Protein AF-A0A800IP31-F1 (afdb_monomer)

pLDDT: mean 86.4, std 21.69, range [29.77, 98.88]

Radius of gyration: 17.68 Å; Cα contacts (8 Å, |Δi|>4): 154; chains: 1; bounding box: 31×52×40 Å

Secondary structure (DSSP, 8-state):
-HHHHHHHHHHHHT-HHHHHHHHHHHHHHHT-TT--EETTEEHHHHHHHHHHHHHHHHHHHTT-HHHHHHHHHHHHHHHHTSPP-SS-S--S-HHHHHHHHHHHTT-HHHHHHHHHHHHHTTSSSS-S---------------

Nearest PDB structures (foldseek):
  1qz2-assembly1_C  TM=7.560E-01  e=1.000E-01  Homo sapiens
  8ffw-assembly1_D  TM=7.436E-01  e=1.223E-01  Homo sapiens
  1p5q-assembly1_A  TM=7.547E-01  e=1.574E-01  Homo sapiens
  1kt0-assembly1_A  TM=7.275E-01  e=3.186E-01  Homo sapiens
  4ynw-assembly2_B  TM=4.693E-01  e=4.534E-01  Thermochaetoides thermophila DSM 1495

Mean predicted aligned error: 8.22 Å

Solvent-accessible surface area (backbone atoms only — not comparable to full-atom values): 8203 Å² total; per-residue (Å²): 108,70,41,48,56,52,18,48,52,28,32,74,73,63,40,57,69,63,16,49,55,24,47,54,60,29,45,59,52,28,69,35,89,83,60,60,59,49,84,95,39,56,31,26,63,54,34,42,31,44,37,24,43,45,53,10,54,42,28,43,70,71,65,40,42,70,61,10,49,51,29,20,52,51,21,34,53,52,56,72,66,51,78,91,52,97,72,57,88,69,84,73,68,47,55,59,53,36,24,54,50,27,48,78,61,74,33,55,71,62,17,50,53,48,51,49,56,67,63,46,79,81,65,89,88,70,83,93,76,76,81,85,76,83,78,84,77,86,80,87,78,89,129

Sequence (143 aa):
MWHYASGIAWTALGCVDEAGGQLSQLEDIAHNDNLGRLGFVPANDVMKIAYRVLAGELAAKQKAYDEAITHLKEAVNLQDNLPYVETPPWYYPTRQSLGAVLLKAEKPGEADAVYRKDLTVTGSSLGDNRHPRRVMAISWRID

Structure (mmCIF, N/CA/C/O backbone):
data_AF-A0A800IP31-F1
#
_entry.id   AF-A0A800IP31-F1
#
loop_
_atom_site.group_PDB
_atom_site.id
_atom_site.type_symbol
_atom_site.label_atom_id
_atom_site.label_alt_id
_atom_site.label_comp_id
_atom_site.label_asym_id
_atom_site.label_entity_id
_atom_site.label_seq_id
_atom_site.pdbx_PDB_ins_code
_atom_site.Cartn_x
_atom_site.Cartn_y
_atom_site.Cartn_z
_atom_site.occupancy
_atom_site.B_iso_or_equiv
_atom_site.auth_seq_id
_atom_site.auth_comp_id
_atom_site.auth_asym_id
_atom_site.auth_atom_id
_atom_site.pdbx_PDB_model_num
ATOM 1 N N . MET A 1 1 ? 13.039 3.074 -4.086 1.00 93.62 1 MET A N 1
ATOM 2 C CA . MET A 1 1 ? 13.117 2.165 -2.913 1.00 93.62 1 MET A CA 1
ATOM 3 C C . MET A 1 1 ? 13.392 2.857 -1.581 1.00 93.62 1 MET A C 1
ATOM 5 O O . MET A 1 1 ? 12.710 2.510 -0.629 1.00 93.62 1 MET A O 1
ATOM 9 N N . TRP A 1 2 ? 14.312 3.828 -1.477 1.00 97.19 2 TRP A N 1
ATOM 10 C CA . TRP A 1 2 ? 14.521 4.572 -0.218 1.00 97.19 2 TRP A CA 1
ATOM 11 C C . TRP A 1 2 ? 13.230 5.204 0.331 1.00 97.19 2 TRP A C 1
ATOM 13 O O . TRP A 1 2 ? 12.883 4.968 1.482 1.00 97.19 2 TRP A O 1
ATOM 23 N N . HIS A 1 3 ? 12.476 5.921 -0.511 1.00 98.25 3 HIS A N 1
ATOM 24 C CA . HIS A 1 3 ? 11.195 6.524 -0.117 1.00 98.25 3 HIS A CA 1
ATOM 25 C C . HIS A 1 3 ? 10.168 5.493 0.364 1.00 98.25 3 HIS A C 1
ATOM 27 O O . HIS A 1 3 ? 9.513 5.713 1.373 1.00 98.25 3 HIS A O 1
ATOM 33 N N . TYR A 1 4 ? 10.091 4.328 -0.285 1.00 98.44 4 TYR A N 1
ATOM 34 C CA . TYR A 1 4 ? 9.240 3.229 0.175 1.00 98.44 4 TYR A CA 1
ATOM 35 C C . TYR A 1 4 ? 9.623 2.759 1.585 1.00 98.44 4 TYR A C 1
ATOM 37 O O . TYR A 1 4 ? 8.783 2.759 2.479 1.00 98.44 4 TYR A O 1
ATOM 45 N N . ALA A 1 5 ? 10.894 2.410 1.808 1.00 98.19 5 ALA A N 1
ATOM 46 C CA . ALA A 1 5 ? 11.349 1.918 3.109 1.00 98.19 5 ALA A CA 1
ATOM 47 C C . ALA A 1 5 ? 11.156 2.966 4.220 1.00 98.19 5 ALA A C 1
ATOM 49 O O . ALA A 1 5 ? 10.641 2.645 5.291 1.00 98.19 5 ALA A O 1
ATOM 50 N N . SER A 1 6 ? 11.507 4.224 3.941 1.00 98.50 6 SER A N 1
ATOM 51 C CA . SER A 1 6 ? 11.307 5.346 4.861 1.00 98.50 6 SER A CA 1
ATOM 52 C C . SER A 1 6 ? 9.827 5.585 5.155 1.00 98.50 6 SER A C 1
ATOM 54 O O . SER A 1 6 ? 9.456 5.766 6.309 1.00 98.50 6 SER A O 1
ATOM 56 N N . GLY A 1 7 ? 8.966 5.542 4.137 1.00 98.69 7 GLY A N 1
ATOM 57 C CA . GLY A 1 7 ? 7.525 5.710 4.301 1.00 98.69 7 GLY A CA 1
ATOM 58 C C . GLY A 1 7 ? 6.907 4.611 5.162 1.00 98.69 7 GLY A C 1
ATOM 59 O O . GLY A 1 7 ? 6.114 4.912 6.052 1.00 98.69 7 GLY A O 1
ATOM 60 N N . ILE A 1 8 ? 7.310 3.351 4.965 1.00 98.50 8 ILE A N 1
ATOM 61 C CA . ILE A 1 8 ? 6.863 2.231 5.808 1.00 98.50 8 ILE A CA 1
ATOM 62 C C . ILE A 1 8 ? 7.306 2.442 7.261 1.00 98.50 8 ILE A C 1
ATOM 64 O O . ILE A 1 8 ? 6.508 2.251 8.179 1.00 98.50 8 ILE A O 1
ATOM 68 N N . ALA A 1 9 ? 8.547 2.886 7.481 1.00 98.50 9 ALA A N 1
ATOM 69 C CA . ALA A 1 9 ? 9.055 3.166 8.821 1.00 98.50 9 ALA A CA 1
ATOM 70 C C . ALA A 1 9 ? 8.272 4.298 9.513 1.00 98.50 9 ALA A C 1
ATOM 72 O O . ALA A 1 9 ? 7.805 4.120 10.639 1.00 98.50 9 ALA A O 1
ATOM 73 N N . TRP A 1 10 ? 8.054 5.427 8.833 1.00 98.69 10 TRP A N 1
ATOM 74 C CA . TRP A 1 10 ? 7.269 6.541 9.379 1.00 98.69 10 TRP A CA 1
ATOM 75 C C . TRP A 1 10 ? 5.811 6.158 9.642 1.00 98.69 10 TRP A C 1
ATOM 77 O O . TRP A 1 10 ? 5.267 6.475 10.702 1.00 98.69 10 TRP A O 1
ATOM 87 N N . THR A 1 11 ? 5.210 5.374 8.745 1.00 98.50 11 THR A N 1
ATOM 88 C CA . THR A 1 11 ? 3.863 4.815 8.926 1.00 98.50 11 THR A CA 1
ATOM 89 C C . THR A 1 11 ? 3.787 3.955 10.189 1.00 98.50 11 THR A C 1
ATOM 91 O O . THR A 1 11 ? 2.872 4.109 11.004 1.00 98.50 11 THR A O 1
ATOM 94 N N . ALA A 1 12 ? 4.770 3.077 10.407 1.00 97.25 12 ALA A N 1
ATOM 95 C CA . ALA A 1 12 ? 4.829 2.239 11.601 1.00 97.25 12 ALA A CA 1
ATOM 96 C C . ALA A 1 12 ? 4.907 3.083 12.886 1.00 97.25 12 ALA A C 1
ATOM 98 O O . ALA A 1 12 ? 4.165 2.808 13.837 1.00 97.25 12 ALA A O 1
ATOM 99 N N . LEU A 1 13 ? 5.709 4.154 12.874 1.00 98.12 13 LEU A N 1
ATOM 100 C CA . LEU A 1 13 ? 5.854 5.109 13.980 1.00 98.12 13 LEU A CA 1
ATOM 101 C C . LEU A 1 13 ? 4.611 5.988 14.213 1.00 98.12 13 LEU A C 1
ATOM 103 O O . LEU A 1 13 ? 4.453 6.532 15.300 1.00 98.12 13 LEU A O 1
ATOM 107 N N . GLY A 1 14 ? 3.691 6.081 13.247 1.00 97.38 14 GLY A N 1
ATOM 108 C CA . GLY A 1 14 ? 2.517 6.964 13.331 1.00 97.38 14 GLY A CA 1
ATOM 109 C C . GLY A 1 14 ? 2.795 8.418 12.959 1.00 97.38 14 GLY A C 1
ATOM 110 O O . GLY A 1 14 ? 1.943 9.271 13.184 1.00 97.38 14 GLY A O 1
ATOM 111 N N . CYS A 1 15 ? 3.950 8.678 12.356 1.00 98.25 15 CYS A N 1
ATOM 112 C CA . CYS A 1 15 ? 4.340 9.954 11.770 1.00 98.25 15 CYS A CA 1
ATOM 113 C C . CYS A 1 15 ? 3.692 10.083 10.381 1.00 98.25 15 CYS A C 1
ATOM 115 O O . CYS A 1 15 ? 4.304 9.757 9.361 1.00 98.25 15 CYS A O 1
ATOM 117 N N . VAL A 1 16 ? 2.399 10.425 10.359 1.00 97.31 16 VAL A N 1
ATOM 118 C CA . VAL A 1 16 ? 1.563 10.406 9.143 1.00 97.31 16 VAL A CA 1
ATOM 119 C C . VAL A 1 16 ? 2.027 11.442 8.118 1.00 97.31 16 VAL A C 1
ATOM 121 O O . VAL A 1 16 ? 2.075 11.122 6.932 1.00 97.31 16 VAL A O 1
ATOM 124 N N . ASP A 1 17 ? 2.428 12.634 8.558 1.00 98.00 17 ASP A N 1
ATOM 125 C CA . ASP A 1 17 ? 2.858 13.712 7.660 1.00 98.00 17 ASP A CA 1
ATOM 126 C C . ASP A 1 17 ? 4.173 13.353 6.951 1.00 98.00 17 ASP A C 1
ATOM 128 O O . ASP A 1 17 ? 4.290 13.465 5.728 1.00 98.00 17 ASP A O 1
ATOM 132 N N . GLU A 1 18 ? 5.154 12.828 7.690 1.00 98.56 18 GLU A N 1
ATOM 133 C CA . GLU A 1 18 ? 6.426 12.365 7.137 1.00 98.56 18 GLU A CA 1
ATOM 134 C C . GLU A 1 18 ? 6.227 11.179 6.188 1.00 98.56 18 GLU A C 1
ATOM 136 O O . GLU A 1 18 ? 6.844 11.130 5.119 1.00 98.56 18 GLU A O 1
ATOM 141 N N . ALA A 1 19 ? 5.346 10.239 6.546 1.00 98.62 19 ALA A N 1
ATOM 142 C CA . ALA A 1 19 ? 4.981 9.123 5.680 1.00 98.62 19 ALA A CA 1
ATOM 143 C C . ALA A 1 19 ? 4.308 9.603 4.385 1.00 98.62 19 ALA A C 1
ATOM 145 O O . ALA A 1 19 ? 4.665 9.124 3.307 1.00 98.62 19 ALA A O 1
ATOM 146 N N . GLY A 1 20 ? 3.401 10.581 4.471 1.00 98.56 20 GLY A N 1
ATOM 147 C CA . GLY A 1 20 ? 2.750 11.208 3.320 1.00 98.56 20 GLY A CA 1
ATOM 148 C C . GLY A 1 20 ? 3.750 11.894 2.387 1.00 98.56 20 GLY A C 1
ATOM 149 O O . GLY A 1 20 ? 3.692 11.709 1.171 1.00 98.56 20 GLY A O 1
ATOM 150 N N . GLY A 1 21 ? 4.745 12.589 2.947 1.00 98.62 21 GLY A N 1
ATOM 151 C CA . GLY A 1 21 ? 5.844 13.163 2.169 1.00 98.62 21 GLY A CA 1
ATOM 152 C C . GLY A 1 21 ? 6.658 12.105 1.417 1.00 98.62 21 GLY A C 1
ATOM 153 O O . GLY A 1 21 ? 6.975 12.281 0.243 1.00 98.62 21 GLY A O 1
ATOM 154 N N . GLN A 1 22 ? 6.962 10.965 2.051 1.00 98.69 22 GLN A N 1
ATOM 155 C CA . GLN A 1 22 ? 7.627 9.854 1.358 1.00 98.69 22 GLN A CA 1
ATOM 156 C C . GLN A 1 22 ? 6.743 9.221 0.275 1.00 98.69 22 GLN A C 1
ATOM 158 O O . GLN A 1 22 ? 7.261 8.814 -0.766 1.00 98.69 22 GLN A O 1
ATOM 163 N N . LEU A 1 23 ? 5.431 9.134 0.512 1.00 98.75 23 LEU A N 1
ATOM 164 C CA . LEU A 1 23 ? 4.477 8.573 -0.438 1.00 98.75 23 LEU A CA 1
ATOM 165 C C . LEU A 1 23 ? 4.384 9.426 -1.707 1.00 98.75 23 LEU A C 1
ATOM 167 O O . LEU A 1 23 ? 4.454 8.865 -2.796 1.00 98.75 23 LEU A O 1
ATOM 171 N N . SER A 1 24 ? 4.328 10.754 -1.576 1.00 98.50 24 SER A N 1
ATOM 172 C CA . SER A 1 24 ? 4.316 11.678 -2.720 1.00 98.50 24 SER A CA 1
ATOM 173 C C . SER A 1 24 ? 5.581 11.550 -3.578 1.00 98.50 24 SER A C 1
ATOM 175 O O . SER A 1 24 ? 5.486 11.362 -4.787 1.00 98.50 24 SER A O 1
ATOM 177 N N . GLN A 1 25 ? 6.770 11.508 -2.965 1.00 98.38 25 GLN A N 1
ATOM 178 C CA . GLN A 1 25 ? 8.016 11.284 -3.716 1.00 98.38 25 GLN A CA 1
ATOM 179 C C . GLN A 1 25 ? 8.039 9.915 -4.413 1.00 98.38 25 GLN A C 1
ATOM 181 O O . GLN A 1 25 ? 8.619 9.757 -5.487 1.00 98.38 25 GLN A O 1
ATOM 186 N N . LEU A 1 26 ? 7.445 8.892 -3.790 1.00 98.12 26 LEU A N 1
ATOM 187 C CA . LEU A 1 26 ? 7.351 7.559 -4.377 1.00 98.12 26 LEU A CA 1
ATOM 188 C C . LEU A 1 26 ? 6.346 7.507 -5.535 1.00 98.12 26 LEU A C 1
ATOM 190 O O . LEU A 1 26 ? 6.573 6.752 -6.479 1.00 98.12 26 LEU A O 1
ATOM 194 N N . GLU A 1 27 ? 5.278 8.297 -5.479 1.00 97.75 27 GLU A N 1
ATOM 195 C CA . GLU A 1 27 ? 4.279 8.421 -6.540 1.00 97.75 27 GLU A CA 1
ATOM 196 C C . GLU A 1 27 ? 4.890 8.960 -7.833 1.00 97.75 27 GLU A C 1
ATOM 198 O O . GLU A 1 27 ? 4.722 8.343 -8.887 1.00 97.75 27 GLU A O 1
ATOM 203 N N . ASP A 1 28 ? 5.664 10.044 -7.751 1.00 96.81 28 ASP A N 1
ATOM 204 C CA . ASP A 1 28 ? 6.357 10.623 -8.908 1.00 96.81 28 ASP A CA 1
ATOM 205 C C . ASP A 1 28 ? 7.303 9.606 -9.557 1.00 96.81 28 ASP A C 1
ATOM 207 O O . ASP A 1 28 ? 7.375 9.470 -10.781 1.00 96.81 28 ASP A O 1
ATOM 211 N N . ILE A 1 29 ? 8.007 8.829 -8.728 1.00 96.31 29 ILE A N 1
ATOM 212 C CA . ILE A 1 29 ? 8.885 7.754 -9.195 1.00 96.31 29 ILE A CA 1
ATOM 213 C C . ILE A 1 29 ? 8.060 6.639 -9.852 1.00 96.31 29 ILE A C 1
ATOM 215 O O . ILE A 1 29 ? 8.432 6.162 -10.920 1.00 96.31 29 ILE A O 1
ATOM 219 N N . ALA A 1 30 ? 6.943 6.216 -9.258 1.00 95.12 30 ALA A N 1
ATOM 220 C CA . ALA A 1 30 ? 6.103 5.148 -9.802 1.00 95.12 30 ALA A CA 1
ATOM 221 C C . ALA A 1 30 ? 5.467 5.498 -11.162 1.00 95.12 30 ALA A C 1
ATOM 223 O O . ALA A 1 30 ? 5.209 4.591 -11.959 1.00 95.12 30 ALA A O 1
ATOM 224 N N . HIS A 1 31 ? 5.253 6.788 -11.441 1.00 93.50 31 HIS A N 1
ATOM 225 C CA . HIS A 1 31 ? 4.755 7.294 -12.725 1.00 93.50 31 HIS A CA 1
ATOM 226 C C . HIS A 1 31 ? 5.858 7.580 -13.756 1.00 93.50 31 HIS A C 1
ATOM 228 O O . HIS A 1 31 ? 5.559 7.895 -14.907 1.00 93.50 31 HIS A O 1
ATOM 234 N N . ASN A 1 32 ? 7.133 7.454 -13.383 1.00 92.62 32 ASN A N 1
ATOM 235 C CA . ASN A 1 32 ? 8.236 7.600 -14.320 1.00 92.62 32 ASN A CA 1
ATOM 236 C C . ASN A 1 32 ? 8.447 6.300 -15.114 1.00 92.62 32 ASN A C 1
ATOM 238 O O . ASN A 1 32 ? 8.945 5.301 -14.593 1.00 92.62 32 ASN A O 1
ATOM 242 N N . ASP A 1 33 ? 8.127 6.323 -16.407 1.00 87.94 33 ASP A N 1
ATOM 243 C CA . ASP A 1 33 ? 8.288 5.160 -17.290 1.00 87.94 33 ASP A CA 1
ATOM 244 C C . ASP A 1 33 ? 9.742 4.900 -17.731 1.00 87.94 33 ASP A C 1
ATOM 246 O O . ASP A 1 33 ? 10.030 3.879 -18.354 1.00 87.94 33 ASP A O 1
ATOM 250 N N . ASN A 1 34 ? 10.692 5.769 -17.369 1.00 91.50 34 ASN A N 1
ATOM 251 C CA . ASN A 1 34 ? 12.102 5.665 -17.754 1.00 91.50 34 ASN A CA 1
ATOM 252 C C . ASN A 1 34 ? 13.025 5.226 -16.597 1.00 91.50 34 ASN A C 1
ATOM 254 O O . ASN A 1 34 ? 14.140 5.723 -16.445 1.00 91.50 34 ASN A O 1
ATOM 258 N N . LEU A 1 35 ? 12.571 4.289 -15.758 1.00 91.44 35 LEU A N 1
ATOM 259 C CA . LEU A 1 35 ? 13.353 3.755 -14.627 1.00 91.44 35 LEU A CA 1
ATOM 260 C C . LEU A 1 35 ? 14.240 2.548 -14.976 1.00 91.44 35 LEU A C 1
ATOM 262 O O . LEU A 1 35 ? 14.905 1.986 -14.104 1.00 91.44 35 LEU A O 1
ATOM 266 N N . GLY A 1 36 ? 14.255 2.117 -16.237 1.00 93.44 36 GLY A N 1
ATOM 267 C CA . GLY A 1 36 ? 14.976 0.917 -16.650 1.00 93.44 36 GLY A CA 1
ATOM 268 C C . GLY A 1 36 ? 14.328 -0.362 -16.112 1.00 93.44 36 GLY A C 1
ATOM 269 O O . GLY A 1 36 ? 13.107 -0.526 -16.157 1.00 93.44 36 GLY A O 1
ATOM 270 N N . ARG A 1 37 ? 15.146 -1.316 -15.653 1.00 91.62 37 ARG A N 1
ATOM 271 C CA . ARG A 1 37 ? 14.699 -2.678 -15.317 1.00 91.62 37 ARG A CA 1
ATOM 272 C C . ARG A 1 37 ? 15.238 -3.140 -13.970 1.00 91.62 37 ARG A C 1
ATOM 274 O O . ARG A 1 37 ? 16.390 -2.871 -13.640 1.00 91.62 37 ARG A O 1
ATOM 281 N N . LEU A 1 38 ? 14.425 -3.900 -13.240 1.00 87.12 38 LEU A N 1
ATOM 282 C CA . LEU A 1 38 ? 14.842 -4.675 -12.075 1.00 87.12 38 LEU A CA 1
ATOM 283 C C . LEU A 1 38 ? 14.840 -6.156 -12.468 1.00 87.12 38 LEU A C 1
ATOM 285 O O . LEU A 1 38 ? 13.795 -6.801 -12.530 1.00 87.12 38 LEU A O 1
ATOM 289 N N . GLY A 1 39 ? 16.012 -6.686 -12.818 1.00 85.44 39 GLY A N 1
ATOM 290 C CA . GLY A 1 39 ? 16.111 -8.013 -13.428 1.00 85.44 39 GLY A CA 1
ATOM 291 C C . GLY A 1 39 ? 15.333 -8.081 -14.748 1.00 85.44 39 GLY A C 1
ATOM 292 O O . GLY A 1 39 ? 15.613 -7.339 -15.692 1.00 85.44 39 GLY A O 1
ATOM 293 N N . PHE A 1 40 ? 14.337 -8.967 -14.815 1.00 87.00 40 PHE A N 1
ATOM 294 C CA . PHE A 1 40 ? 13.530 -9.200 -16.017 1.00 87.00 40 PHE A CA 1
ATOM 295 C C . PHE A 1 40 ? 12.216 -8.410 -16.062 1.00 87.00 40 PHE A C 1
ATOM 297 O O . PHE A 1 40 ? 11.431 -8.615 -16.988 1.00 87.00 40 PHE A O 1
ATOM 304 N N . VAL A 1 41 ? 11.978 -7.490 -15.124 1.00 90.62 41 VAL A N 1
ATOM 305 C CA . VAL A 1 41 ? 10.776 -6.642 -15.122 1.00 90.62 41 VAL A CA 1
ATOM 306 C C . VAL A 1 41 ? 11.126 -5.165 -15.273 1.00 90.62 41 VAL A C 1
ATOM 308 O O . VAL A 1 41 ? 12.199 -4.742 -14.829 1.00 90.62 41 VAL A O 1
ATOM 311 N N . PRO A 1 42 ? 10.253 -4.360 -15.899 1.00 93.31 42 PRO A N 1
ATOM 312 C CA . PRO A 1 42 ? 10.331 -2.909 -15.803 1.00 93.31 42 PRO A CA 1
ATOM 313 C C . PRO A 1 42 ? 10.378 -2.459 -14.336 1.00 93.31 42 PRO A C 1
ATOM 315 O O . PRO A 1 42 ? 9.628 -2.950 -13.492 1.00 93.31 42 PRO A O 1
ATOM 318 N N . ALA A 1 43 ? 11.288 -1.543 -14.004 1.00 94.81 43 ALA A N 1
ATOM 319 C CA . ALA A 1 43 ? 11.428 -1.084 -12.623 1.00 94.81 43 ALA A CA 1
ATOM 320 C C . ALA A 1 43 ? 10.192 -0.293 -12.149 1.00 94.81 43 ALA A C 1
ATOM 322 O O . ALA A 1 43 ? 9.855 -0.347 -10.966 1.00 94.81 43 ALA A O 1
ATOM 323 N N . ASN A 1 44 ? 9.491 0.390 -13.063 1.00 95.31 44 ASN A N 1
ATOM 324 C CA . ASN A 1 44 ? 8.256 1.124 -12.769 1.00 95.31 44 ASN A CA 1
ATOM 325 C C . ASN A 1 44 ? 7.134 0.200 -12.261 1.00 95.31 44 ASN A C 1
ATOM 327 O O . ASN A 1 44 ? 6.425 0.586 -11.339 1.00 95.31 44 ASN A O 1
ATOM 331 N N . ASP A 1 45 ? 7.013 -1.032 -12.762 1.00 95.00 45 ASP A N 1
ATOM 332 C CA . ASP A 1 45 ? 6.011 -1.995 -12.275 1.00 95.00 45 ASP A CA 1
ATOM 333 C C . ASP A 1 45 ? 6.231 -2.336 -10.796 1.00 95.00 45 ASP A C 1
ATOM 335 O O . ASP A 1 45 ? 5.292 -2.354 -9.998 1.00 95.00 45 ASP A O 1
ATOM 339 N N . VAL A 1 46 ? 7.492 -2.504 -10.393 1.00 96.25 46 VAL A N 1
ATOM 340 C CA . VAL A 1 46 ? 7.863 -2.732 -8.990 1.00 96.25 46 VAL A CA 1
ATOM 341 C C . VAL A 1 46 ? 7.622 -1.478 -8.145 1.00 96.25 46 VAL A C 1
ATOM 343 O O . VAL A 1 46 ? 7.142 -1.578 -7.015 1.00 96.25 46 VAL A O 1
ATOM 346 N N . MET A 1 47 ? 7.909 -0.285 -8.679 1.00 97.69 47 MET A N 1
ATOM 347 C CA . MET A 1 47 ? 7.635 0.971 -7.968 1.00 97.69 47 MET A CA 1
ATOM 348 C C . MET A 1 47 ? 6.132 1.217 -7.782 1.00 97.69 47 MET A C 1
ATOM 350 O O . MET A 1 47 ? 5.736 1.691 -6.719 1.00 97.69 47 MET A O 1
ATOM 354 N N . LYS A 1 48 ? 5.286 0.837 -8.748 1.00 98.00 48 LYS A N 1
ATOM 355 C CA . LYS A 1 48 ? 3.820 0.900 -8.625 1.00 98.00 48 LYS A CA 1
ATOM 356 C C . LYS A 1 48 ? 3.314 0.002 -7.497 1.00 98.00 48 LYS A C 1
ATOM 358 O O . LYS A 1 48 ? 2.474 0.443 -6.716 1.00 98.00 48 LYS A O 1
ATOM 363 N N . ILE A 1 49 ? 3.857 -1.212 -7.355 1.00 98.31 49 ILE A N 1
ATOM 364 C CA . ILE A 1 49 ? 3.543 -2.077 -6.204 1.00 98.31 49 ILE A CA 1
ATOM 365 C C . ILE A 1 49 ? 3.967 -1.389 -4.904 1.00 98.31 49 ILE A C 1
ATOM 367 O O . ILE A 1 49 ? 3.164 -1.288 -3.980 1.00 98.31 49 ILE A O 1
ATOM 371 N N . ALA A 1 50 ? 5.192 -0.859 -4.842 1.00 98.38 50 ALA A N 1
ATOM 372 C CA . ALA A 1 50 ? 5.709 -0.202 -3.643 1.00 98.38 50 ALA A CA 1
ATOM 373 C C . ALA A 1 50 ? 4.855 0.999 -3.206 1.00 98.38 50 ALA A C 1
ATOM 375 O O . ALA A 1 50 ? 4.554 1.139 -2.020 1.00 98.38 50 ALA A O 1
ATOM 376 N N . TYR A 1 51 ? 4.431 1.832 -4.161 1.00 98.69 51 TYR A N 1
ATOM 377 C CA . TYR A 1 51 ? 3.514 2.944 -3.923 1.00 98.69 51 TYR A CA 1
ATOM 378 C C . TYR A 1 51 ? 2.183 2.456 -3.343 1.00 98.69 51 TYR A C 1
ATOM 380 O O . TYR A 1 51 ? 1.771 2.924 -2.284 1.00 98.69 51 TYR A O 1
ATOM 388 N N . ARG A 1 52 ? 1.545 1.465 -3.981 1.00 98.81 52 ARG A N 1
ATOM 389 C CA . ARG A 1 52 ? 0.253 0.932 -3.525 1.00 98.81 52 ARG A CA 1
ATOM 390 C C . ARG A 1 52 ? 0.351 0.284 -2.141 1.00 98.81 52 ARG A C 1
ATOM 392 O O . ARG A 1 52 ? -0.545 0.470 -1.325 1.00 98.81 52 ARG A O 1
ATOM 399 N N . VAL A 1 53 ? 1.442 -0.421 -1.839 1.00 98.81 53 VAL A N 1
ATOM 400 C CA . VAL A 1 53 ? 1.667 -0.976 -0.495 1.00 98.81 53 VAL A CA 1
ATOM 401 C C . VAL A 1 53 ? 1.796 0.131 0.545 1.00 98.81 53 VAL A C 1
ATOM 403 O O . VAL A 1 53 ? 1.101 0.085 1.557 1.00 98.81 53 VAL A O 1
ATOM 406 N N . LEU A 1 54 ? 2.630 1.145 0.297 1.00 98.81 54 LEU A N 1
ATOM 407 C CA . LEU A 1 54 ? 2.804 2.246 1.245 1.00 98.81 54 LEU A CA 1
ATOM 408 C C . LEU A 1 54 ? 1.502 3.033 1.457 1.00 98.81 54 LEU A C 1
ATOM 410 O O . LEU A 1 54 ? 1.141 3.289 2.603 1.00 98.81 54 LEU A O 1
ATOM 414 N N . ALA A 1 55 ? 0.781 3.368 0.384 1.00 98.88 55 ALA A N 1
ATOM 415 C CA . ALA A 1 55 ? -0.510 4.051 0.469 1.00 98.88 55 ALA A CA 1
ATOM 416 C C . ALA A 1 55 ? -1.516 3.245 1.306 1.00 98.88 55 ALA A C 1
ATOM 418 O O . ALA A 1 55 ? -2.169 3.782 2.199 1.00 98.88 55 ALA A O 1
ATOM 419 N N . GLY A 1 56 ? -1.575 1.930 1.076 1.00 98.81 56 GLY A N 1
ATOM 420 C CA . GLY A 1 56 ? -2.435 1.021 1.822 1.00 98.81 56 GLY A CA 1
ATOM 421 C C . GLY A 1 56 ? -2.115 0.951 3.316 1.00 98.81 56 GLY A C 1
ATOM 422 O O . GLY A 1 56 ? -3.010 1.084 4.151 1.00 98.81 56 GLY A O 1
ATOM 423 N N . GLU A 1 57 ? -0.842 0.779 3.670 1.00 98.69 57 GLU A N 1
ATOM 424 C CA . GLU A 1 57 ? -0.393 0.744 5.069 1.00 98.69 57 GLU A CA 1
ATOM 425 C C . GLU A 1 57 ? -0.623 2.094 5.773 1.00 98.69 57 GLU A C 1
ATOM 427 O O . GLU A 1 57 ? -1.068 2.130 6.925 1.00 98.69 57 GLU A O 1
ATOM 432 N N . LEU A 1 58 ? -0.384 3.213 5.079 1.00 98.81 58 LEU A N 1
ATOM 433 C CA . LEU A 1 58 ? -0.599 4.560 5.612 1.00 98.81 58 LEU A CA 1
ATOM 434 C C . LEU A 1 58 ? -2.085 4.849 5.854 1.00 98.81 58 LEU A C 1
ATOM 436 O O . LEU A 1 58 ? -2.452 5.345 6.922 1.00 98.81 58 LEU A O 1
ATOM 440 N N . ALA A 1 59 ? -2.956 4.492 4.910 1.00 98.81 59 ALA A N 1
ATOM 441 C CA . ALA A 1 59 ? -4.403 4.593 5.083 1.00 98.81 59 ALA A CA 1
ATOM 442 C C . ALA A 1 59 ? -4.890 3.695 6.236 1.00 98.81 59 ALA A C 1
ATOM 444 O O . ALA A 1 59 ? -5.667 4.130 7.090 1.00 98.81 59 ALA A O 1
ATOM 445 N N . ALA A 1 60 ? -4.364 2.469 6.350 1.00 98.56 60 ALA A N 1
ATOM 446 C CA . ALA A 1 60 ? -4.699 1.565 7.449 1.00 98.56 60 ALA A CA 1
ATOM 447 C C . ALA A 1 60 ? -4.268 2.129 8.810 1.00 98.56 60 ALA A C 1
ATOM 449 O O . ALA A 1 60 ? -5.001 1.996 9.793 1.00 98.56 60 ALA A O 1
ATOM 450 N N . LYS A 1 61 ? -3.104 2.789 8.883 1.00 98.31 61 LYS A N 1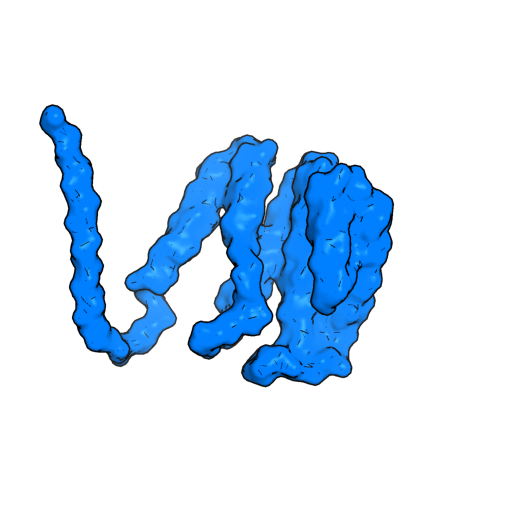
ATOM 451 C CA . LYS A 1 61 ? -2.630 3.472 10.096 1.00 98.31 61 LYS A CA 1
ATOM 452 C C . LYS A 1 61 ? -3.577 4.594 10.528 1.00 98.31 61 LYS A C 1
ATOM 454 O O . LYS A 1 61 ? -3.805 4.765 11.724 1.00 98.31 61 LYS A O 1
ATOM 459 N N . GLN A 1 62 ? -4.169 5.293 9.563 1.00 98.19 62 GLN A N 1
ATOM 460 C CA . GLN A 1 62 ? -5.175 6.338 9.770 1.00 98.19 62 GLN A CA 1
ATOM 461 C C . GLN A 1 62 ? -6.599 5.790 9.977 1.00 98.19 62 GLN A C 1
ATOM 463 O O . GLN A 1 62 ? -7.533 6.567 10.156 1.00 98.19 62 GLN A O 1
ATOM 468 N N . LYS A 1 63 ? -6.779 4.459 9.994 1.00 98.38 63 LYS A N 1
ATOM 469 C CA . LYS A 1 63 ? -8.082 3.768 10.068 1.00 98.38 63 LYS A CA 1
ATOM 470 C C . LYS A 1 63 ? -9.010 4.046 8.875 1.00 98.38 63 LYS A C 1
ATOM 472 O O . LYS A 1 63 ? -10.199 3.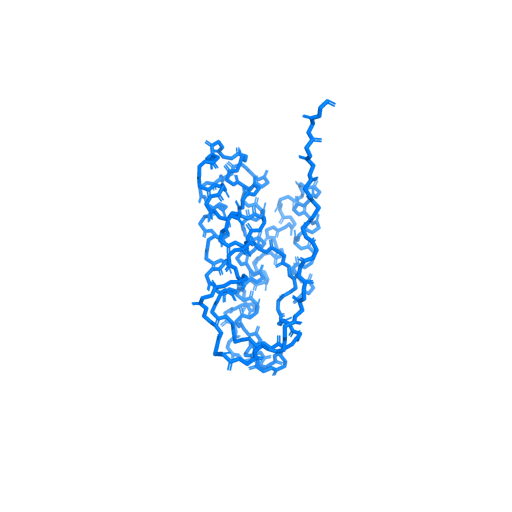740 8.942 1.00 98.38 63 LYS A O 1
ATOM 477 N N . ALA A 1 64 ? -8.472 4.554 7.767 1.00 98.69 64 ALA A N 1
ATOM 478 C CA . ALA A 1 64 ? -9.168 4.684 6.490 1.00 98.69 64 ALA A CA 1
ATOM 479 C C . ALA A 1 64 ? -9.188 3.319 5.778 1.00 98.69 64 ALA A C 1
ATOM 481 O O . ALA A 1 64 ? -8.500 3.087 4.785 1.00 98.69 64 ALA A O 1
ATOM 482 N N . TYR A 1 65 ? -9.919 2.358 6.348 1.00 98.75 65 TYR A N 1
ATOM 483 C CA . TYR A 1 65 ? -9.788 0.955 5.953 1.00 98.75 65 TYR A CA 1
ATOM 484 C C . TYR A 1 65 ? -10.254 0.659 4.527 1.00 98.75 65 TYR A C 1
ATOM 486 O O . TYR A 1 65 ? -9.634 -0.165 3.862 1.00 98.75 65 TYR A O 1
ATOM 494 N N . ASP A 1 66 ? -11.302 1.314 4.027 1.00 98.69 66 ASP A N 1
ATOM 495 C CA . ASP A 1 66 ? -11.770 1.071 2.655 1.00 98.69 66 ASP A CA 1
ATOM 496 C C . ASP A 1 66 ? -10.754 1.551 1.604 1.00 98.69 66 ASP A C 1
ATOM 498 O O . ASP A 1 66 ? -10.501 0.858 0.613 1.00 98.69 66 ASP A O 1
ATOM 502 N N . GLU A 1 67 ? -10.094 2.683 1.857 1.00 98.81 67 GLU A N 1
ATOM 503 C CA . GLU A 1 67 ? -8.985 3.184 1.039 1.00 98.81 67 GLU A CA 1
ATOM 504 C C . GLU A 1 67 ? -7.774 2.244 1.124 1.00 98.81 67 GLU A C 1
ATOM 506 O O . GLU A 1 67 ? -7.233 1.817 0.101 1.00 98.81 67 GLU A O 1
ATOM 511 N N . ALA A 1 68 ? -7.417 1.818 2.339 1.00 98.88 68 ALA A N 1
ATOM 512 C CA . ALA A 1 68 ? -6.332 0.871 2.565 1.00 98.88 68 ALA A CA 1
ATOM 513 C C . ALA A 1 68 ? -6.531 -0.449 1.805 1.00 98.88 68 ALA A C 1
ATOM 515 O O . ALA A 1 68 ? -5.621 -0.944 1.138 1.00 98.88 68 ALA A O 1
ATOM 516 N N . ILE A 1 69 ? -7.741 -1.010 1.879 1.00 98.88 69 ILE A N 1
ATOM 517 C CA . ILE A 1 69 ? -8.123 -2.239 1.176 1.00 98.88 69 ILE A CA 1
ATOM 518 C C . ILE A 1 69 ? -8.026 -2.044 -0.338 1.00 98.88 69 ILE A C 1
ATOM 520 O O . ILE A 1 69 ? -7.558 -2.948 -1.027 1.00 98.88 69 ILE A O 1
ATOM 524 N N . THR A 1 70 ? -8.450 -0.889 -0.856 1.00 98.88 70 THR A N 1
ATOM 525 C CA . THR A 1 70 ? -8.393 -0.582 -2.292 1.00 98.88 70 THR A CA 1
ATOM 526 C C . THR A 1 70 ? -6.951 -0.604 -2.791 1.00 98.88 70 THR A C 1
ATOM 528 O O . THR A 1 70 ? -6.625 -1.382 -3.691 1.00 98.88 70 THR A O 1
ATOM 531 N N . HIS A 1 71 ? -6.061 0.146 -2.137 1.00 98.88 71 HIS A N 1
ATOM 532 C CA . HIS A 1 71 ? -4.645 0.173 -2.494 1.00 98.88 71 HIS A CA 1
ATOM 533 C C . HIS A 1 71 ? -3.978 -1.202 -2.374 1.00 98.88 71 HIS A C 1
ATOM 535 O O . HIS A 1 71 ? -3.255 -1.622 -3.277 1.00 98.88 71 HIS A O 1
ATOM 541 N N . LEU A 1 72 ? -4.244 -1.949 -1.298 1.00 98.88 72 LEU A N 1
ATOM 542 C CA . LEU A 1 72 ? -3.638 -3.269 -1.105 1.00 98.88 72 LEU A CA 1
ATOM 543 C C . LEU A 1 72 ? -4.182 -4.320 -2.086 1.00 98.88 72 LEU A C 1
ATOM 545 O O . LEU A 1 72 ? -3.416 -5.174 -2.528 1.00 98.88 72 LEU A O 1
ATOM 549 N N . LYS A 1 73 ? -5.460 -4.256 -2.490 1.00 98.75 73 LYS A N 1
ATOM 550 C CA . LYS A 1 73 ? -6.009 -5.112 -3.561 1.00 98.75 73 LYS A CA 1
ATOM 551 C C . LYS A 1 73 ? -5.321 -4.834 -4.8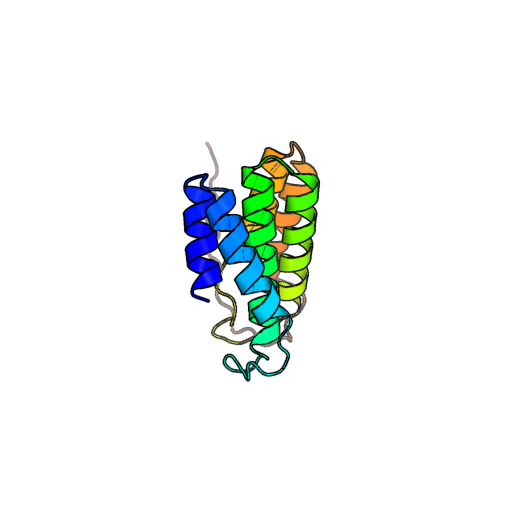98 1.00 98.75 73 LYS A C 1
ATOM 553 O O . LYS A 1 73 ? -4.947 -5.774 -5.597 1.00 98.75 73 LYS A O 1
ATOM 558 N N . GLU A 1 74 ? -5.100 -3.569 -5.238 1.00 98.75 74 GLU A N 1
ATOM 559 C CA . GLU A 1 74 ? -4.356 -3.194 -6.445 1.00 98.75 74 GLU A CA 1
ATOM 560 C C . GLU A 1 74 ? -2.893 -3.640 -6.383 1.00 98.75 74 GLU A C 1
ATOM 562 O O . GLU A 1 74 ? -2.382 -4.179 -7.362 1.00 98.75 74 GLU A O 1
ATOM 567 N N . ALA A 1 75 ? -2.235 -3.493 -5.229 1.00 98.56 75 ALA A N 1
ATOM 568 C CA . ALA A 1 75 ? -0.874 -3.980 -5.019 1.00 98.56 75 ALA A CA 1
ATOM 569 C C . ALA A 1 75 ? -0.774 -5.502 -5.221 1.00 98.56 75 ALA A C 1
ATOM 571 O O . ALA A 1 75 ? 0.128 -5.972 -5.912 1.00 98.56 75 ALA A O 1
ATOM 572 N N . VAL A 1 76 ? -1.726 -6.268 -4.669 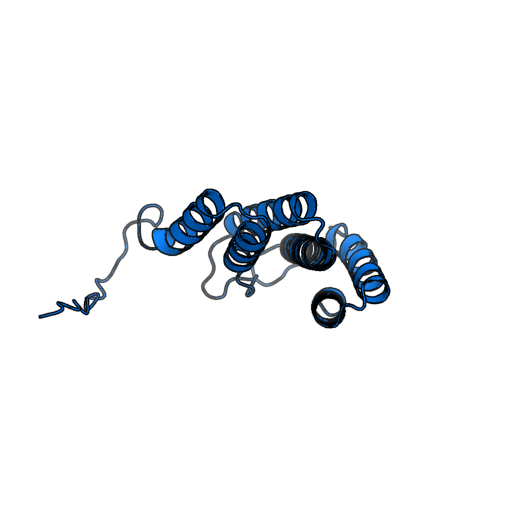1.00 98.06 76 VAL A N 1
ATOM 573 C CA . VAL A 1 76 ? -1.830 -7.719 -4.892 1.00 98.06 76 VAL A CA 1
ATOM 574 C C . VAL A 1 76 ? -2.015 -8.032 -6.374 1.00 98.06 76 VAL A C 1
ATOM 576 O O . VAL A 1 76 ? -1.331 -8.908 -6.890 1.00 98.06 76 VAL A O 1
ATOM 579 N N . ASN A 1 77 ? -2.901 -7.322 -7.074 1.00 97.44 77 ASN A N 1
ATOM 580 C CA . ASN A 1 77 ? -3.133 -7.555 -8.500 1.00 97.44 77 ASN A CA 1
ATOM 581 C C . ASN A 1 77 ? -1.889 -7.251 -9.345 1.00 97.44 77 ASN A C 1
ATOM 583 O O . ASN A 1 77 ? -1.580 -8.000 -10.267 1.00 97.44 77 ASN A O 1
ATOM 587 N N . LEU A 1 78 ? -1.166 -6.172 -9.043 1.00 97.06 78 LEU A N 1
ATOM 588 C CA . LEU A 1 78 ? 0.093 -5.851 -9.716 1.00 97.06 78 LEU A CA 1
ATOM 589 C C . LEU A 1 78 ? 1.148 -6.932 -9.452 1.00 97.06 78 LEU A C 1
ATOM 591 O O . LEU A 1 78 ? 1.793 -7.388 -10.392 1.00 97.06 78 LEU A O 1
ATOM 595 N N . GLN A 1 79 ? 1.282 -7.389 -8.202 1.00 95.38 79 GLN A N 1
ATOM 596 C CA . GLN A 1 79 ? 2.210 -8.461 -7.845 1.00 95.38 79 GLN A CA 1
ATOM 5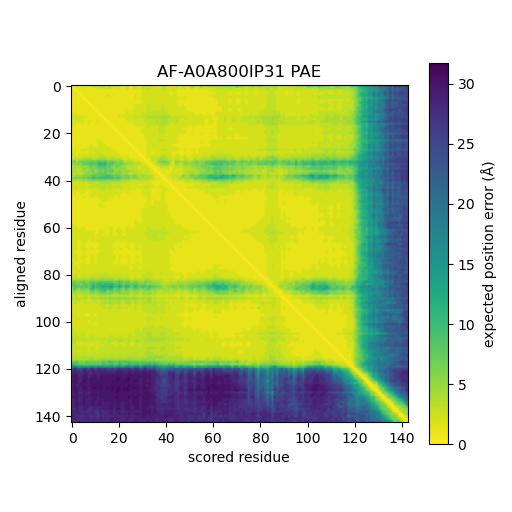97 C C . GLN A 1 79 ? 1.854 -9.795 -8.518 1.00 95.38 79 GLN A C 1
ATOM 599 O O . GLN A 1 79 ? 2.750 -10.458 -9.032 1.00 95.38 79 GLN A O 1
ATOM 604 N N . ASP A 1 80 ? 0.572 -10.175 -8.542 1.00 93.38 80 ASP A N 1
ATOM 605 C CA . ASP A 1 80 ? 0.078 -11.416 -9.161 1.00 93.38 80 ASP A CA 1
ATOM 606 C C . ASP A 1 80 ? 0.343 -11.448 -10.682 1.00 93.38 80 ASP A C 1
ATOM 608 O O . ASP A 1 80 ? 0.420 -12.526 -11.267 1.00 93.38 80 ASP A O 1
ATOM 612 N N . ASN A 1 81 ? 0.502 -10.281 -11.320 1.00 93.56 81 ASN A N 1
ATOM 613 C CA . ASN A 1 81 ? 0.796 -10.149 -12.750 1.00 93.56 81 ASN A CA 1
ATOM 614 C C . ASN A 1 81 ? 2.292 -9.997 -13.069 1.00 93.56 81 ASN A C 1
ATOM 616 O O . ASN A 1 81 ? 2.658 -9.938 -14.246 1.00 93.56 81 ASN A O 1
ATOM 620 N N . LEU A 1 82 ? 3.171 -9.933 -12.063 1.00 92.12 82 LEU A N 1
ATOM 621 C CA . LEU A 1 82 ? 4.608 -9.973 -12.319 1.00 92.12 82 LEU A CA 1
ATOM 622 C C . LEU A 1 82 ? 4.996 -11.343 -12.905 1.00 92.12 82 LEU A C 1
ATOM 624 O O . LEU A 1 82 ? 4.492 -12.374 -12.454 1.00 92.12 82 LEU A O 1
ATOM 628 N N . PRO A 1 83 ? 5.919 -11.396 -13.882 1.00 89.50 83 PRO A N 1
ATOM 629 C CA . PRO A 1 83 ? 6.394 -12.660 -14.420 1.00 89.50 83 PRO A CA 1
ATOM 630 C C . PRO A 1 83 ? 7.098 -13.482 -13.339 1.00 89.50 83 PRO A C 1
ATOM 632 O O . PRO A 1 83 ? 7.877 -12.958 -12.536 1.00 89.50 83 PRO A O 1
ATOM 635 N N . TYR A 1 84 ? 6.857 -14.792 -13.362 1.00 83.62 84 TYR A N 1
ATOM 636 C CA . TYR A 1 84 ? 7.558 -15.725 -12.493 1.00 83.62 84 TYR A CA 1
ATOM 637 C C . TYR A 1 84 ? 9.054 -15.753 -12.823 1.00 83.62 84 TYR A C 1
ATOM 639 O O . TYR A 1 84 ? 9.451 -15.979 -13.967 1.00 83.62 84 TYR A O 1
ATOM 647 N N . VAL A 1 85 ? 9.872 -15.564 -11.794 1.00 83.50 85 VAL A N 1
ATOM 648 C CA . VAL A 1 85 ? 11.332 -15.679 -11.820 1.00 83.50 85 VAL A CA 1
ATOM 649 C C . VAL A 1 85 ? 11.786 -16.266 -10.481 1.00 83.50 85 VAL A C 1
ATOM 651 O O . VAL A 1 85 ? 11.116 -16.062 -9.469 1.00 83.50 85 VAL A O 1
ATOM 654 N N . GLU A 1 86 ? 12.909 -16.993 -10.459 1.00 80.44 86 GLU A N 1
ATOM 655 C CA . GLU A 1 86 ? 13.371 -17.701 -9.248 1.00 80.44 86 GLU A CA 1
ATOM 656 C C . GLU A 1 86 ? 13.549 -16.770 -8.038 1.00 80.44 86 GLU A C 1
ATOM 658 O O . GLU A 1 86 ? 13.198 -17.138 -6.918 1.00 80.44 86 GLU A O 1
ATOM 663 N N . THR A 1 87 ? 14.015 -15.540 -8.276 1.00 84.38 87 THR A N 1
ATOM 664 C CA . THR A 1 87 ? 14.023 -14.465 -7.278 1.00 84.38 87 THR A CA 1
ATOM 665 C C . THR A 1 87 ? 12.939 -13.457 -7.643 1.00 84.38 87 THR A C 1
ATOM 667 O O . THR A 1 87 ? 13.168 -12.653 -8.554 1.00 84.38 87 THR A O 1
ATOM 670 N N . PRO A 1 88 ? 11.767 -13.472 -6.980 1.00 85.25 88 PRO A N 1
ATOM 671 C CA . PRO A 1 88 ? 10.699 -12.538 -7.303 1.00 85.25 88 PRO A CA 1
ATOM 672 C C . PRO A 1 88 ? 11.209 -11.097 -7.151 1.00 85.25 88 PRO A C 1
ATOM 674 O O . PRO A 1 88 ? 11.880 -10.783 -6.164 1.00 85.25 88 PRO A O 1
ATOM 677 N N . PRO A 1 89 ? 10.897 -10.195 -8.099 1.00 87.81 89 PRO A N 1
ATOM 678 C CA . PRO A 1 89 ? 11.399 -8.822 -8.059 1.00 87.81 89 PRO A CA 1
ATOM 679 C C . PRO A 1 89 ? 10.756 -8.005 -6.925 1.00 87.81 89 PRO A C 1
ATOM 681 O O . PRO A 1 89 ? 11.258 -6.943 -6.563 1.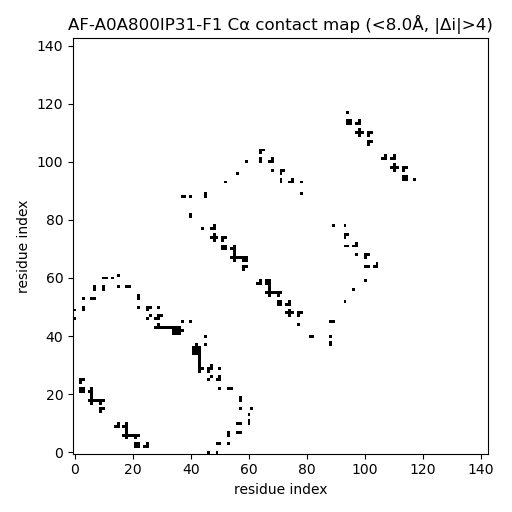00 87.81 89 PRO A O 1
ATOM 684 N N . TRP A 1 90 ? 9.663 -8.512 -6.346 1.00 94.19 90 TRP A N 1
ATOM 685 C CA . TRP A 1 90 ? 8.993 -7.967 -5.174 1.00 94.19 90 TRP A CA 1
ATOM 686 C C . TRP A 1 90 ? 9.035 -8.972 -4.018 1.00 94.19 90 TRP A C 1
ATOM 688 O O . TRP A 1 90 ? 8.525 -10.084 -4.136 1.00 94.19 90 TRP A O 1
ATOM 698 N N . TYR A 1 91 ? 9.645 -8.578 -2.899 1.00 89.62 91 TYR A N 1
ATOM 699 C CA . TYR A 1 91 ? 9.900 -9.464 -1.755 1.00 89.62 91 TYR A CA 1
ATOM 700 C C . TYR A 1 91 ? 8.800 -9.427 -0.683 1.00 89.62 91 TYR A C 1
ATOM 702 O O . TYR A 1 91 ? 8.720 -10.326 0.152 1.00 89.62 91 TYR A O 1
ATOM 710 N N . TYR A 1 92 ? 8.006 -8.353 -0.642 1.00 94.50 92 TYR A N 1
ATOM 711 C CA . TYR A 1 92 ? 7.114 -8.068 0.480 1.00 94.50 92 TYR A CA 1
ATOM 712 C C . TYR A 1 92 ? 5.814 -8.887 0.380 1.00 94.50 92 TYR A C 1
ATOM 714 O O . TYR A 1 92 ? 5.249 -8.998 -0.713 1.00 94.50 92 TYR A O 1
ATOM 722 N N . PRO A 1 93 ? 5.301 -9.449 1.493 1.00 94.31 93 PRO A N 1
ATOM 723 C CA . PRO A 1 93 ? 4.111 -10.297 1.488 1.00 94.31 93 PRO A CA 1
ATOM 724 C C . PRO A 1 93 ? 2.816 -9.467 1.394 1.00 94.31 93 PRO A C 1
ATOM 726 O O . PRO A 1 93 ? 1.997 -9.448 2.311 1.00 94.31 93 PRO A O 1
ATOM 729 N N . THR A 1 94 ? 2.597 -8.796 0.262 1.00 97.44 94 THR A N 1
ATOM 730 C CA . THR A 1 94 ? 1.478 -7.860 0.033 1.00 97.44 94 THR A CA 1
ATOM 731 C C . THR A 1 94 ? 0.112 -8.458 0.361 1.00 97.44 94 THR A C 1
ATOM 733 O O . THR A 1 94 ? -0.743 -7.800 0.956 1.00 97.44 94 THR A O 1
ATOM 736 N N . ARG A 1 95 ? -0.101 -9.733 0.012 1.00 96.75 95 ARG A N 1
ATOM 737 C CA . ARG A 1 95 ? -1.361 -10.430 0.287 1.00 96.75 95 ARG A CA 1
ATOM 738 C C . ARG A 1 95 ? -1.613 -10.596 1.789 1.00 96.75 95 ARG A C 1
ATOM 740 O O . ARG A 1 95 ? -2.758 -10.502 2.228 1.00 96.75 95 ARG A O 1
ATOM 747 N N . GLN A 1 96 ? -0.558 -10.783 2.581 1.00 97.12 96 GLN A N 1
ATOM 748 C CA . GLN A 1 96 ? -0.675 -10.886 4.034 1.00 97.12 96 GLN A CA 1
ATOM 749 C C . GLN A 1 96 ? -1.048 -9.542 4.665 1.00 97.12 96 GLN A C 1
ATOM 751 O O . GLN A 1 96 ? -1.911 -9.521 5.544 1.00 97.12 96 GLN A O 1
ATOM 756 N N . SER A 1 97 ? -0.483 -8.435 4.168 1.00 98.06 97 SER A N 1
ATOM 757 C CA . SER A 1 97 ? -0.900 -7.081 4.563 1.00 98.06 97 SER A CA 1
ATOM 758 C C . SER A 1 97 ? -2.371 -6.821 4.256 1.00 98.06 97 SER A C 1
ATOM 760 O O . SER A 1 97 ? -3.103 -6.369 5.136 1.00 98.06 97 SER A O 1
ATOM 762 N N . LEU A 1 98 ? -2.843 -7.179 3.053 1.00 98.75 98 LEU A N 1
ATOM 763 C CA . LEU A 1 98 ? -4.264 -7.063 2.703 1.00 98.75 98 LEU A CA 1
ATOM 764 C C . LEU A 1 98 ? -5.151 -7.836 3.690 1.00 98.75 98 LEU A C 1
ATOM 766 O O . LEU A 1 98 ? -6.121 -7.283 4.205 1.00 98.75 98 LEU A O 1
ATOM 770 N N . GLY A 1 99 ? -4.807 -9.092 3.987 1.00 98.50 99 GLY A N 1
ATOM 771 C CA . GLY A 1 99 ? -5.539 -9.896 4.966 1.00 98.50 99 GLY A CA 1
ATOM 772 C C . GLY A 1 99 ? -5.562 -9.255 6.359 1.00 98.50 99 GLY A C 1
ATOM 773 O O . GLY A 1 99 ? -6.615 -9.189 6.991 1.00 98.50 99 GLY A O 1
ATOM 774 N N . ALA A 1 100 ? -4.435 -8.701 6.814 1.00 98.50 100 ALA A N 1
ATOM 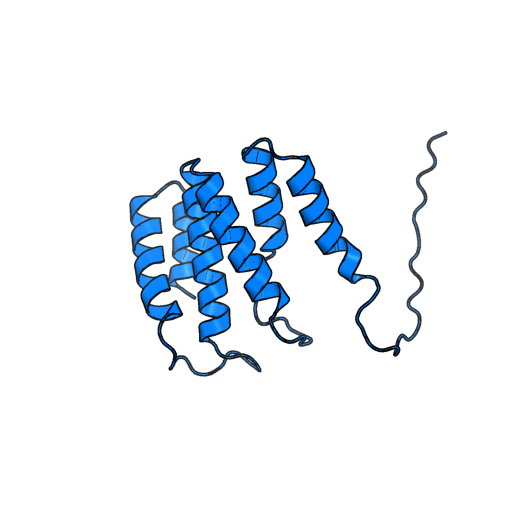775 C CA . ALA A 1 100 ? -4.340 -8.064 8.125 1.00 98.50 100 ALA A CA 1
ATOM 776 C C . ALA A 1 100 ? -5.206 -6.796 8.218 1.00 98.50 100 ALA A C 1
ATOM 778 O O . ALA A 1 100 ? -5.852 -6.558 9.241 1.00 98.50 100 ALA A O 1
ATOM 779 N N . VAL A 1 101 ? -5.253 -5.993 7.151 1.00 98.75 101 VAL A N 1
ATOM 780 C CA . VAL A 1 101 ? -6.127 -4.814 7.076 1.00 98.75 101 VAL A CA 1
ATOM 781 C C . VAL A 1 101 ? -7.599 -5.218 7.029 1.00 98.75 101 VAL A C 1
ATOM 783 O O . VAL A 1 101 ? -8.402 -4.626 7.744 1.00 98.75 101 VAL A O 1
ATOM 786 N N . LEU A 1 102 ? -7.961 -6.258 6.270 1.00 98.81 102 LEU A N 1
ATOM 787 C CA . LEU A 1 102 ? -9.333 -6.779 6.235 1.00 98.81 102 LEU A CA 1
ATOM 788 C C . LEU A 1 102 ? -9.811 -7.238 7.619 1.00 98.81 102 LEU A C 1
ATOM 790 O O . LEU A 1 102 ? -10.950 -6.967 7.990 1.00 98.81 102 LEU A O 1
ATOM 794 N N . LEU A 1 103 ? -8.942 -7.868 8.415 1.00 98.81 103 LEU A N 1
ATOM 795 C CA . LEU A 1 103 ? -9.266 -8.237 9.797 1.00 98.81 103 LEU A CA 1
ATOM 796 C C . LEU A 1 103 ? -9.504 -7.009 10.686 1.00 98.81 103 LEU A C 1
ATOM 798 O O . LEU A 1 103 ? -10.480 -6.982 11.432 1.00 98.81 103 LEU A O 1
ATOM 802 N N . LYS A 1 104 ? -8.660 -5.973 10.582 1.00 98.38 104 LYS A N 1
ATOM 803 C CA . LYS A 1 104 ? -8.854 -4.700 11.307 1.00 98.38 104 LYS A CA 1
ATOM 804 C C . LYS A 1 104 ? -10.128 -3.963 10.884 1.00 98.38 104 LYS A C 1
ATOM 806 O O . LYS A 1 104 ? -10.683 -3.218 11.683 1.00 98.38 104 LYS A O 1
ATOM 811 N N . ALA A 1 105 ? -10.570 -4.178 9.648 1.00 98.50 105 ALA A N 1
ATOM 812 C CA . ALA A 1 105 ? -11.796 -3.633 9.079 1.00 98.50 105 ALA A CA 1
ATOM 813 C C . ALA A 1 105 ? -13.043 -4.495 9.358 1.00 98.50 105 ALA A C 1
ATOM 815 O O . ALA A 1 105 ? -14.073 -4.268 8.732 1.00 98.50 105 ALA A O 1
ATOM 816 N N . GLU A 1 106 ? -12.945 -5.506 10.232 1.00 98.44 106 GLU A N 1
ATOM 817 C CA . GLU A 1 106 ? -14.044 -6.420 10.581 1.00 98.44 106 GLU A CA 1
ATOM 818 C C . GLU A 1 106 ? -14.609 -7.204 9.376 1.00 98.44 106 GLU A C 1
ATOM 820 O O . GLU A 1 106 ? -15.778 -7.588 9.345 1.00 98.44 106 GLU A O 1
ATOM 825 N N . LYS A 1 107 ? -13.755 -7.512 8.387 1.00 98.62 107 LYS A N 1
ATOM 826 C CA . LYS A 1 107 ? -14.083 -8.293 7.177 1.00 98.62 107 LYS A CA 1
ATOM 827 C C . LYS A 1 107 ? -13.388 -9.672 7.175 1.00 98.62 107 LYS A C 1
ATOM 829 O O . LYS A 1 107 ? -12.605 -9.969 6.267 1.00 98.62 107 LYS A O 1
ATOM 834 N N . PRO A 1 108 ? -13.649 -10.561 8.156 1.00 98.31 108 PRO A N 1
ATOM 835 C CA . PRO A 1 108 ? -12.921 -11.826 8.296 1.00 98.31 108 PRO A CA 1
ATOM 836 C C . PRO A 1 108 ? -13.146 -12.803 7.134 1.00 98.31 108 PRO A C 1
ATOM 838 O O . PRO A 1 108 ? -12.229 -13.536 6.779 1.00 98.31 108 PRO A O 1
ATOM 841 N N . GLY A 1 109 ? -14.329 -12.795 6.508 1.00 98.38 109 GLY A N 1
ATOM 842 C CA . GLY A 1 109 ? -14.612 -13.645 5.346 1.00 98.38 109 GLY A CA 1
ATOM 843 C C . GLY A 1 109 ? -13.763 -13.283 4.122 1.00 98.38 109 GLY A C 1
ATOM 844 O O . GLY A 1 109 ? -13.233 -14.167 3.452 1.00 98.38 109 GLY A O 1
ATOM 845 N N . GLU A 1 110 ? -13.569 -11.986 3.860 1.00 98.12 110 GLU A N 1
ATOM 846 C CA . GLU A 1 110 ? -12.660 -11.528 2.802 1.00 98.12 110 GLU A CA 1
ATOM 847 C C . GLU A 1 110 ? -11.198 -11.837 3.154 1.00 98.12 110 GLU A C 1
ATOM 849 O O . GLU A 1 110 ? -10.444 -12.269 2.283 1.00 98.12 110 GLU A O 1
ATOM 854 N N . ALA A 1 111 ? -10.798 -11.656 4.418 1.00 98.25 111 ALA A N 1
ATOM 855 C CA . ALA A 1 111 ? -9.441 -11.967 4.866 1.00 98.25 111 ALA A CA 1
ATOM 856 C C . ALA A 1 111 ? -9.101 -13.455 4.670 1.00 98.25 111 ALA A C 1
ATOM 858 O O . ALA A 1 111 ? -8.058 -13.777 4.105 1.00 98.25 111 ALA A O 1
ATOM 859 N N . ASP A 1 112 ? -9.995 -14.362 5.074 1.00 97.50 112 ASP A N 1
ATOM 860 C CA . ASP A 1 112 ? -9.833 -15.807 4.885 1.00 97.50 112 ASP A CA 1
ATOM 861 C C . ASP A 1 112 ? -9.704 -16.184 3.400 1.00 97.50 112 ASP A C 1
ATOM 863 O O . ASP A 1 112 ? -8.791 -16.925 3.033 1.00 97.50 112 ASP A O 1
ATOM 867 N N . ALA A 1 113 ? -10.541 -15.617 2.524 1.00 96.25 113 ALA A N 1
ATOM 868 C CA . ALA A 1 113 ? -10.442 -15.848 1.083 1.00 96.25 113 ALA A CA 1
ATOM 869 C C . ALA A 1 113 ? -9.084 -15.392 0.516 1.00 96.25 113 ALA A C 1
ATOM 871 O O . ALA A 1 113 ? -8.460 -16.106 -0.276 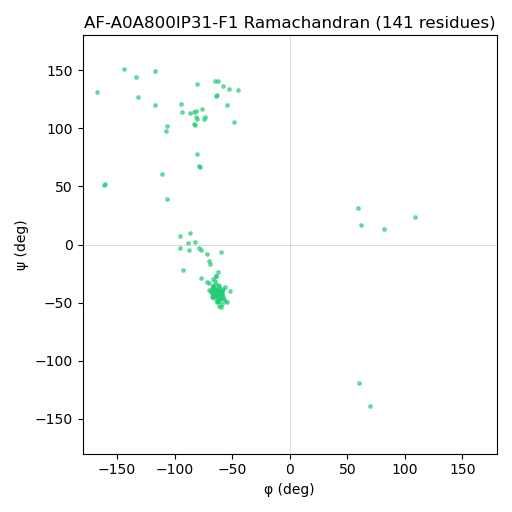1.00 96.25 113 ALA A O 1
ATOM 872 N N . VAL A 1 114 ? -8.602 -14.225 0.954 1.00 95.94 114 VAL A N 1
ATOM 873 C CA . VAL A 1 114 ? -7.291 -13.682 0.577 1.00 95.94 114 VAL A CA 1
ATOM 874 C C . VAL A 1 114 ? -6.161 -14.602 1.053 1.00 95.94 114 VAL A C 1
ATOM 876 O O . VAL A 1 114 ? -5.305 -14.967 0.247 1.00 95.94 114 VAL A O 1
ATOM 879 N N . TYR A 1 115 ? -6.173 -15.048 2.310 1.00 94.31 115 TYR A N 1
ATOM 880 C CA . TYR A 1 115 ? -5.153 -15.964 2.832 1.00 94.31 115 TYR A CA 1
ATOM 881 C C . TYR A 1 115 ? -5.170 -17.330 2.140 1.00 94.31 115 TYR A C 1
ATOM 883 O O . TYR A 1 115 ? -4.114 -17.866 1.809 1.00 94.31 115 TYR A O 1
ATOM 891 N N . ARG A 1 116 ? -6.352 -17.886 1.851 1.00 94.31 116 ARG A N 1
ATOM 892 C CA . ARG A 1 116 ? -6.467 -19.157 1.119 1.00 94.31 116 ARG A CA 1
ATOM 893 C C . ARG A 1 116 ? -5.881 -19.064 -0.283 1.00 94.31 116 ARG A C 1
ATOM 895 O O . ARG A 1 116 ? -5.199 -19.999 -0.697 1.00 94.31 116 ARG A O 1
ATOM 902 N N . LYS A 1 117 ? -6.072 -17.940 -0.987 1.00 90.50 117 LYS A N 1
ATOM 903 C CA . LYS A 1 117 ? -5.467 -17.734 -2.313 1.00 90.50 117 LYS A CA 1
ATOM 904 C C . LYS A 1 117 ? -3.937 -17.847 -2.261 1.00 90.50 117 LYS A C 1
ATOM 906 O O . LYS A 1 117 ? -3.352 -18.458 -3.154 1.00 90.50 117 LYS A O 1
ATOM 911 N N . ASP A 1 118 ? -3.309 -17.347 -1.196 1.00 84.56 118 ASP A N 1
ATOM 912 C CA . ASP A 1 118 ? -1.857 -17.464 -0.982 1.00 84.56 118 ASP A CA 1
ATOM 913 C C . ASP A 1 118 ? -1.393 -18.927 -0.915 1.00 84.56 118 ASP A C 1
ATOM 915 O O . ASP A 1 118 ? -0.389 -19.307 -1.512 1.00 84.56 118 ASP A O 1
ATOM 919 N N . LEU A 1 119 ? -2.176 -19.775 -0.244 1.00 83.19 119 LEU A N 1
ATOM 920 C CA . LEU A 1 119 ? -1.872 -21.196 -0.053 1.00 83.19 119 LEU A CA 1
ATOM 921 C C . LEU A 1 119 ? -2.152 -22.038 -1.311 1.00 83.19 119 LEU A C 1
ATOM 923 O O . LEU A 1 119 ? -1.494 -23.056 -1.552 1.00 83.19 119 LEU A O 1
ATOM 927 N N . THR A 1 120 ? -3.109 -21.613 -2.142 1.00 74.44 120 THR A N 1
ATOM 928 C CA . THR A 1 120 ? -3.496 -22.334 -3.370 1.00 74.44 120 THR A CA 1
ATOM 929 C C . THR A 1 120 ? -2.472 -22.268 -4.501 1.00 74.44 120 THR A C 1
ATOM 931 O O . THR A 1 120 ? -2.572 -23.055 -5.439 1.00 74.44 120 THR A O 1
ATOM 934 N N . VAL A 1 121 ? -1.412 -21.456 -4.386 1.00 56.03 121 VAL A N 1
ATOM 935 C CA . VAL A 1 121 ? -0.268 -21.473 -5.328 1.00 56.03 121 VAL A CA 1
ATOM 936 C C . VAL A 1 121 ? 0.432 -22.853 -5.381 1.00 56.03 121 VAL A C 1
ATOM 938 O O . VAL A 1 121 ? 1.241 -23.122 -6.263 1.00 56.03 121 VAL A O 1
ATOM 941 N N . THR A 1 122 ? 0.043 -23.799 -4.519 1.00 44.81 122 THR A N 1
ATOM 942 C CA . THR A 1 122 ? 0.495 -25.200 -4.551 1.00 44.81 122 THR A CA 1
ATOM 943 C C . THR A 1 122 ? -0.212 -26.082 -5.606 1.00 44.81 122 THR A C 1
ATOM 945 O O . THR A 1 122 ? 0.167 -27.242 -5.790 1.00 44.81 122 THR A O 1
ATOM 948 N N . GLY A 1 123 ? -1.196 -25.587 -6.367 1.00 41.91 123 GLY A N 1
ATOM 949 C CA . GLY A 1 123 ? -1.790 -26.390 -7.439 1.00 41.91 123 GLY A CA 1
ATOM 950 C C . GLY A 1 123 ? -2.672 -25.616 -8.410 1.00 41.91 123 GLY A C 1
ATOM 951 O O . GLY A 1 123 ? -3.602 -24.942 -7.994 1.00 41.91 123 GLY A O 1
ATOM 952 N N . SER A 1 124 ? -2.429 -25.822 -9.710 1.00 36.19 124 SER A N 1
ATOM 953 C CA . SER A 1 124 ? -3.339 -25.532 -10.836 1.00 36.19 124 SER A CA 1
ATOM 954 C C . SER A 1 124 ? -3.014 -24.362 -11.780 1.00 36.19 124 SER A C 1
ATOM 956 O O . SER A 1 124 ? -3.908 -23.910 -12.490 1.00 36.19 124 SER A O 1
ATOM 958 N N . SER A 1 125 ? -1.755 -23.927 -11.908 1.00 34.31 125 SER A N 1
ATOM 959 C CA . SER A 1 125 ? -1.317 -23.208 -13.126 1.00 34.31 125 SER A CA 1
ATOM 960 C C . SER A 1 125 ? 0.207 -23.191 -13.300 1.00 34.31 125 SER A C 1
ATOM 962 O O . SER A 1 125 ? 0.821 -22.145 -13.496 1.00 34.31 125 SER A O 1
ATOM 964 N N . LEU A 1 126 ? 0.845 -24.354 -13.225 1.00 43.28 126 LEU A N 1
ATOM 965 C CA . LEU A 1 126 ? 2.223 -24.508 -13.681 1.00 43.28 126 LEU A CA 1
ATOM 966 C C . LEU A 1 126 ? 2.254 -25.749 -14.558 1.00 43.28 126 LEU A C 1
ATOM 968 O O . LEU A 1 126 ? 1.759 -26.800 -14.146 1.00 43.28 126 LEU A O 1
ATOM 972 N N . GLY A 1 127 ? 2.772 -25.590 -15.777 1.00 38.91 127 GLY A N 1
ATOM 973 C CA . GLY A 1 127 ? 3.019 -26.690 -16.694 1.00 38.91 127 GLY A CA 1
ATOM 974 C C . GLY A 1 127 ? 3.679 -27.850 -15.958 1.00 38.91 127 GLY A C 1
ATOM 975 O O . GLY A 1 127 ? 4.588 -27.664 -15.148 1.00 38.91 127 GLY A O 1
ATOM 976 N N . ASP A 1 128 ? 3.135 -29.030 -16.208 1.00 37.06 128 ASP A N 1
ATOM 977 C CA . ASP A 1 128 ? 3.619 -30.306 -15.721 1.00 37.06 128 ASP A CA 1
ATOM 978 C C . ASP A 1 128 ? 5.132 -30.452 -15.952 1.00 37.06 128 ASP A C 1
ATOM 980 O O . ASP A 1 128 ? 5.587 -30.613 -17.081 1.00 37.06 128 ASP A O 1
ATOM 984 N N . ASN A 1 129 ? 5.912 -30.318 -14.876 1.00 38.38 129 ASN A N 1
ATOM 985 C CA . ASN A 1 129 ? 7.310 -30.744 -14.811 1.00 38.38 129 ASN A CA 1
ATOM 986 C C . ASN A 1 129 ? 7.764 -30.897 -13.348 1.00 38.38 129 ASN A C 1
ATOM 988 O O . ASN A 1 129 ? 8.757 -30.321 -12.89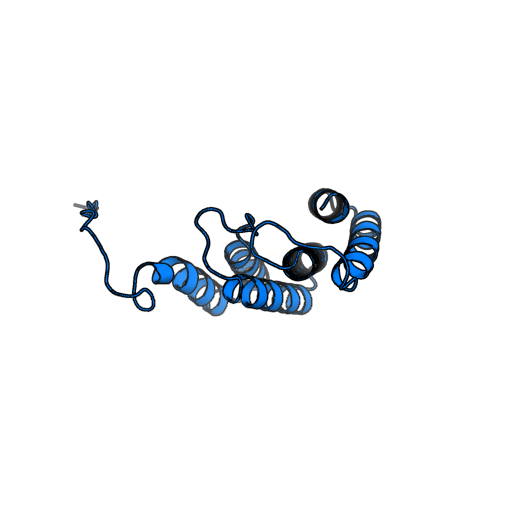8 1.00 38.38 129 ASN A O 1
ATOM 992 N N . ARG A 1 130 ? 7.001 -31.651 -12.546 1.00 39.53 130 ARG A N 1
ATOM 993 C CA . ARG A 1 130 ? 7.381 -31.930 -11.152 1.00 39.53 130 ARG A CA 1
ATOM 994 C C . ARG A 1 130 ? 8.146 -33.244 -11.039 1.00 39.53 130 ARG A C 1
ATOM 996 O O . ARG A 1 130 ? 7.564 -34.320 -11.132 1.00 39.53 130 ARG A O 1
ATOM 1003 N N . HIS A 1 131 ? 9.422 -33.153 -10.660 1.00 33.47 131 HIS A N 1
ATOM 1004 C CA . HIS A 1 131 ? 10.009 -34.182 -9.804 1.00 33.47 131 HIS A CA 1
ATOM 1005 C C . HIS A 1 131 ? 9.264 -34.171 -8.452 1.00 33.47 131 HIS A C 1
ATOM 1007 O O . HIS A 1 131 ? 9.117 -33.105 -7.844 1.00 33.47 131 HIS A O 1
ATOM 1013 N N . PRO A 1 132 ? 8.769 -35.319 -7.961 1.00 34.81 132 PRO A N 1
ATOM 1014 C CA . PRO A 1 132 ? 7.923 -35.360 -6.777 1.00 34.81 132 PRO A CA 1
ATOM 1015 C C . PRO A 1 132 ? 8.749 -35.115 -5.509 1.00 34.81 132 PRO A C 1
ATOM 1017 O O . PRO A 1 132 ? 9.502 -35.982 -5.067 1.00 34.81 132 PRO A O 1
ATOM 1020 N N . ARG A 1 133 ? 8.567 -33.957 -4.862 1.00 37.34 133 ARG A N 1
ATOM 1021 C CA . ARG A 1 133 ? 8.923 -33.815 -3.444 1.00 37.34 133 ARG A CA 1
ATOM 1022 C C . ARG A 1 133 ? 7.735 -34.258 -2.594 1.00 37.34 133 ARG A C 1
ATOM 1024 O O . ARG A 1 133 ? 6.680 -33.631 -2.609 1.00 37.34 133 ARG A O 1
ATOM 1031 N N . ARG A 1 134 ? 7.926 -35.371 -1.878 1.00 37.62 134 ARG A N 1
ATOM 1032 C CA . ARG A 1 134 ? 7.017 -35.892 -0.848 1.00 37.62 134 ARG A CA 1
ATOM 1033 C C . ARG A 1 134 ? 6.747 -34.805 0.192 1.00 37.62 134 ARG A C 1
ATOM 1035 O O . ARG A 1 134 ? 7.674 -34.352 0.857 1.00 37.62 134 ARG A O 1
ATOM 1042 N N . VAL A 1 135 ? 5.484 -34.431 0.358 1.00 36.34 135 VAL A N 1
ATOM 1043 C CA . VAL A 1 135 ? 5.037 -33.650 1.513 1.00 36.34 135 VAL A CA 1
ATOM 1044 C C . VAL A 1 135 ? 4.845 -34.640 2.661 1.00 36.34 135 VAL A C 1
ATOM 1046 O O . VAL A 1 135 ? 4.002 -35.531 2.567 1.00 36.34 135 VAL A O 1
ATOM 1049 N N . MET A 1 136 ? 5.644 -34.533 3.725 1.00 29.77 136 MET A N 1
ATOM 1050 C CA . MET A 1 136 ? 5.307 -35.193 4.986 1.00 29.77 136 MET A CA 1
ATOM 1051 C C . MET A 1 136 ? 4.181 -34.394 5.640 1.00 29.77 136 MET A C 1
ATOM 1053 O O . MET A 1 136 ? 4.395 -33.279 6.107 1.00 29.77 136 MET A O 1
ATOM 1057 N N . ALA A 1 137 ? 2.977 -34.959 5.639 1.00 32.31 137 ALA A N 1
ATOM 1058 C CA . ALA A 1 137 ? 1.869 -34.459 6.433 1.00 32.31 137 ALA A CA 1
ATOM 1059 C C . ALA A 1 137 ? 2.092 -34.865 7.897 1.00 32.31 137 ALA A C 1
ATOM 1061 O O . ALA A 1 137 ? 2.103 -36.053 8.218 1.00 32.31 137 ALA A O 1
ATOM 1062 N N . ILE A 1 138 ? 2.265 -33.888 8.788 1.00 36.75 138 ILE A N 1
ATOM 1063 C CA . ILE A 1 138 ? 2.138 -34.112 10.230 1.00 36.75 138 ILE A CA 1
ATOM 1064 C C . ILE A 1 138 ? 0.643 -34.052 10.548 1.00 36.75 138 ILE A C 1
ATOM 1066 O O . ILE A 1 138 ? 0.034 -32.985 10.566 1.00 36.75 138 ILE A O 1
ATOM 1070 N N . SER A 1 139 ? 0.050 -35.227 10.744 1.00 32.19 139 SER A N 1
ATOM 1071 C CA . SER A 1 139 ? -1.299 -35.396 11.275 1.00 32.19 139 SER A CA 1
ATOM 1072 C C . SER A 1 139 ? -1.244 -35.260 12.796 1.00 32.19 139 SER A C 1
ATOM 1074 O O . SER A 1 139 ? -0.772 -36.174 13.468 1.00 32.19 139 SER A O 1
ATOM 1076 N N . TRP A 1 140 ? -1.748 -34.159 13.350 1.00 31.11 140 TRP A N 1
ATOM 1077 C CA . TRP A 1 140 ? -2.065 -34.090 14.778 1.00 31.11 140 TRP A CA 1
ATOM 1078 C C . TRP A 1 140 ? -3.445 -34.711 15.000 1.00 31.11 140 TRP A C 1
ATOM 1080 O O . TRP A 1 140 ? -4.465 -34.113 14.666 1.00 31.11 140 TRP A O 1
ATOM 1090 N N . ARG A 1 141 ? -3.466 -35.937 15.531 1.00 33.75 141 ARG A N 1
ATOM 1091 C CA . ARG A 1 141 ? -4.656 -36.546 16.134 1.00 33.75 141 ARG A CA 1
ATOM 1092 C C . ARG A 1 141 ? -4.573 -36.255 17.632 1.00 33.75 141 ARG A C 1
ATOM 1094 O O . ARG A 1 141 ? -3.559 -36.571 18.247 1.00 33.75 141 ARG A O 1
ATOM 1101 N N . ILE A 1 142 ? -5.583 -35.572 18.162 1.00 39.94 142 ILE A N 1
ATOM 1102 C CA . ILE A 1 142 ? -5.790 -35.439 19.604 1.00 39.94 142 ILE A CA 1
ATOM 1103 C C . ILE A 1 142 ? -6.525 -36.705 20.029 1.00 39.94 142 ILE A C 1
ATOM 1105 O O . ILE A 1 142 ? -7.662 -36.899 19.597 1.00 39.94 142 ILE A O 1
ATOM 1109 N N . ASP A 1 143 ? -5.857 -37.519 20.838 1.00 52.16 143 ASP A N 1
ATOM 1110 C CA . ASP A 1 143 ? -6.493 -38.426 21.789 1.00 52.16 143 ASP A CA 1
ATOM 1111 C C . ASP A 1 143 ? -6.164 -37.899 23.195 1.00 52.16 143 ASP A C 1
ATOM 1113 O O . ASP A 1 143 ? -4.986 -37.517 23.412 1.00 52.16 143 ASP A O 1
#

Foldseek 3Di:
DVLLVQLLVCLVVLVLVSNVVSLVVLVVVLPDQPPDDQVPHRVSLVSLLSSLQSQLSSCLSVVVLVSNLVSLVVSVVSQVPQDDDPDRSHDDPSLQSNLVSCVVVVNNVVSVVSVVVVVCVVDDDDPDDDPDDDDPDDDDDDD